Protein AF-A0A392RHK6-F1 (afdb_monomer_lite)

Secondary structure (DSSP, 8-state):
---EEEEEETTEEEEEEE-TTT--EEEEEEEPPP-

pLDDT: mean 89.7, std 11.15, range [51.41, 97.25]

Radius of gyration: 11.28 Å; chains: 1; boundin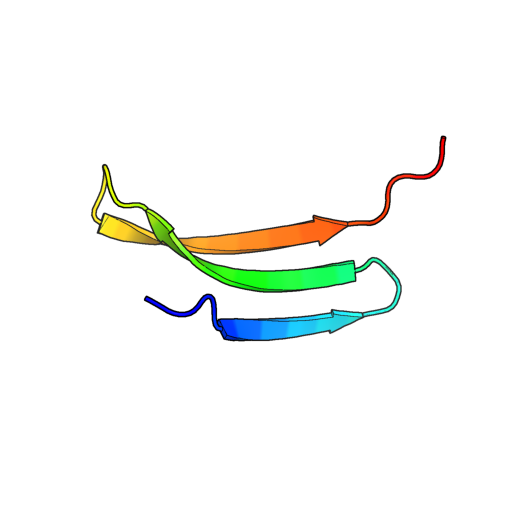g box: 33×15×24 Å

Foldseek 3Di:
DDFDFPDQDPFATKTWDADPVPRDIDIDGDGDDDD

Structure (mmCIF, N/CA/C/O backbone):
data_AF-A0A392RHK6-F1
#
_entry.id   AF-A0A392RHK6-F1
#
loop_
_atom_site.group_PDB
_atom_site.id
_atom_site.type_symbol
_atom_site.label_atom_id
_atom_site.label_alt_id
_atom_site.label_comp_id
_atom_site.label_asym_id
_atom_site.label_entity_id
_atom_site.label_seq_id
_atom_site.pdbx_PDB_ins_code
_atom_site.Cartn_x
_atom_site.Cartn_y
_atom_site.Cartn_z
_atom_site.occupancy
_atom_site.B_iso_or_equiv
_atom_site.auth_seq_id
_atom_site.auth_comp_id
_atom_site.auth_asym_id
_atom_site.auth_atom_id
_atom_site.pdbx_PDB_model_num
ATOM 1 N N . MET A 1 1 ? -8.444 -8.566 6.144 1.00 52.09 1 MET A N 1
ATOM 2 C CA . MET A 1 1 ? -8.870 -8.089 4.808 1.00 52.09 1 MET A CA 1
ATOM 3 C C . MET A 1 1 ? -7.633 -8.154 3.931 1.00 52.09 1 MET A C 1
ATOM 5 O O . MET A 1 1 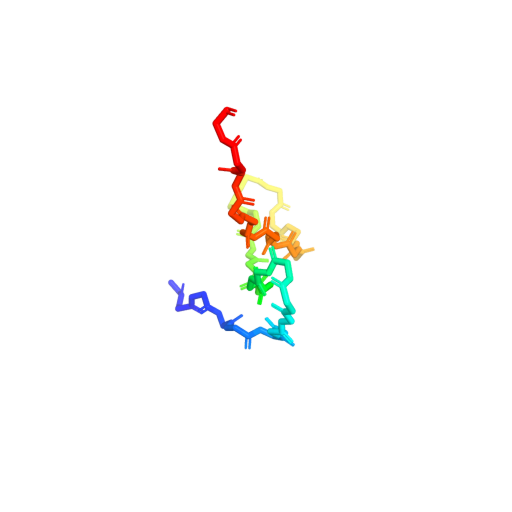? -6.608 -7.667 4.380 1.00 52.09 1 MET A O 1
ATOM 9 N N . ALA A 1 2 ? -7.665 -8.868 2.804 1.00 51.41 2 ALA A N 1
ATOM 10 C CA . ALA A 1 2 ? -6.454 -9.109 2.019 1.00 51.41 2 ALA A CA 1
ATOM 11 C C . ALA A 1 2 ? -5.901 -7.785 1.467 1.00 51.41 2 ALA A C 1
ATOM 13 O O . ALA A 1 2 ? -6.633 -7.036 0.817 1.00 51.41 2 ALA A O 1
ATOM 14 N N . GLU A 1 3 ? -4.632 -7.495 1.754 1.0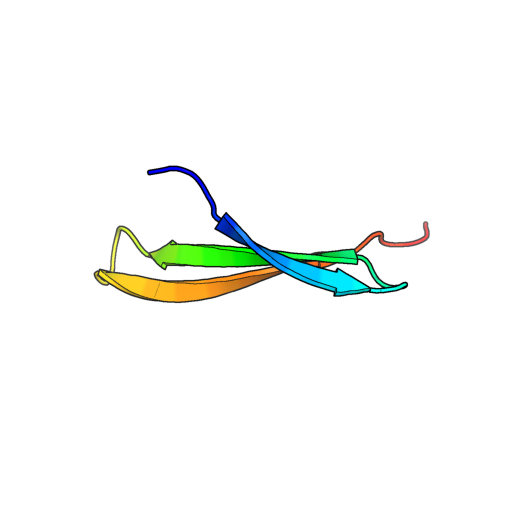0 65.81 3 GLU A N 1
ATOM 15 C CA . GLU A 1 3 ? -3.910 -6.347 1.209 1.00 65.81 3 GLU A CA 1
ATOM 16 C C . GLU A 1 3 ? -3.838 -6.510 -0.311 1.00 65.81 3 GLU A C 1
ATOM 18 O O . GLU A 1 3 ? -3.183 -7.415 -0.832 1.00 65.81 3 GLU A O 1
ATOM 23 N N . ARG A 1 4 ? -4.582 -5.683 -1.048 1.00 84.62 4 ARG A N 1
ATOM 24 C CA . ARG A 1 4 ? -4.628 -5.783 -2.507 1.00 84.62 4 ARG A CA 1
ATOM 25 C C . ARG A 1 4 ? -3.423 -5.044 -3.073 1.00 84.62 4 ARG A C 1
ATOM 27 O O . ARG A 1 4 ? -3.289 -3.844 -2.849 1.00 84.62 4 ARG A O 1
ATOM 34 N N . VAL A 1 5 ? -2.572 -5.737 -3.828 1.00 92.38 5 VAL A N 1
ATOM 35 C CA . VAL A 1 5 ? -1.534 -5.083 -4.639 1.00 92.38 5 VAL A CA 1
ATOM 36 C C . VAL A 1 5 ? -2.221 -4.188 -5.668 1.00 92.38 5 VAL A C 1
ATOM 38 O O . VAL A 1 5 ? -3.094 -4.644 -6.409 1.00 92.38 5 VAL A O 1
ATOM 41 N N . VAL A 1 6 ? -1.839 -2.913 -5.699 1.00 94.44 6 VAL A N 1
ATOM 42 C CA . VAL A 1 6 ? -2.387 -1.901 -6.620 1.00 94.44 6 VAL A CA 1
ATOM 43 C C . VAL A 1 6 ? -1.340 -1.341 -7.576 1.00 94.44 6 VAL A C 1
ATOM 45 O O . VAL A 1 6 ? -1.693 -0.670 -8.539 1.00 94.44 6 VAL A O 1
ATOM 48 N N . GLY A 1 7 ? -0.061 -1.641 -7.356 1.00 94.62 7 GLY A N 1
ATOM 49 C CA . GLY A 1 7 ? 1.003 -1.260 -8.273 1.00 94.62 7 GLY A CA 1
ATOM 50 C C . GLY A 1 7 ? 2.282 -2.049 -8.037 1.00 94.62 7 GLY A C 1
ATOM 51 O O . GLY A 1 7 ? 2.585 -2.446 -6.913 1.00 94.62 7 GLY A O 1
ATOM 52 N N . HIS A 1 8 ? 3.044 -2.249 -9.106 1.00 94.38 8 HIS A N 1
ATOM 53 C CA . HIS A 1 8 ? 4.379 -2.832 -9.078 1.00 94.38 8 HIS A CA 1
ATOM 54 C C . HIS A 1 8 ? 5.297 -2.013 -9.987 1.00 94.38 8 HIS A C 1
ATOM 56 O O . HIS A 1 8 ? 4.873 -1.5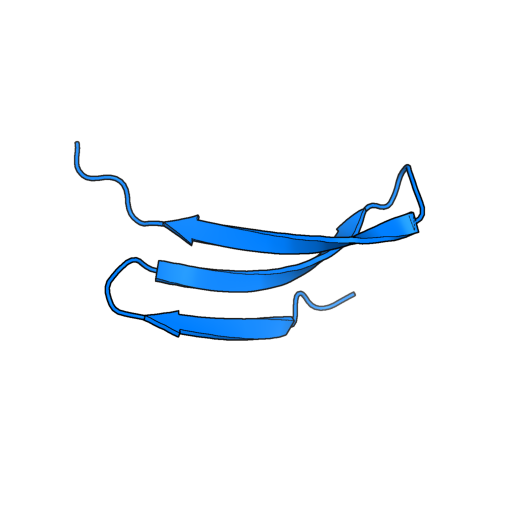64 -11.052 1.00 94.38 8 HIS A O 1
ATOM 62 N N . GLY A 1 9 ? 6.543 -1.816 -9.572 1.00 93.06 9 GLY A N 1
ATOM 63 C CA . GLY A 1 9 ? 7.561 -1.134 -10.361 1.00 93.06 9 GLY A CA 1
ATOM 64 C C . GLY A 1 9 ? 8.963 -1.517 -9.903 1.00 93.06 9 GLY A C 1
ATOM 65 O O . GLY A 1 9 ? 9.128 -2.234 -8.921 1.00 93.06 9 GLY A O 1
ATOM 66 N N . SER A 1 10 ? 9.982 -1.002 -10.590 1.00 92.81 10 SER A N 1
ATOM 67 C CA . SER A 1 10 ? 11.396 -1.308 -10.313 1.00 92.81 10 SER A CA 1
ATOM 68 C C . SER A 1 10 ? 11.816 -1.079 -8.855 1.00 92.81 10 SER A C 1
ATOM 70 O O . SER A 1 10 ? 12.674 -1.787 -8.348 1.00 92.81 10 SER A O 1
ATOM 72 N N . PHE A 1 11 ? 11.192 -0.119 -8.169 1.00 86.94 11 PHE A N 1
ATOM 73 C CA . PHE A 1 11 ? 11.499 0.233 -6.781 1.00 86.94 11 PHE A CA 1
ATOM 74 C C . PHE A 1 11 ? 10.709 -0.570 -5.730 1.00 86.94 11 PHE A C 1
ATOM 76 O O . PHE A 1 11 ? 10.963 -0.399 -4.538 1.00 86.94 11 PHE A O 1
ATOM 83 N N . GLY A 1 12 ? 9.733 -1.400 -6.126 1.00 93.56 12 GLY A N 1
ATOM 84 C CA . GLY A 1 12 ? 8.954 -2.232 -5.202 1.00 93.56 12 GLY A CA 1
ATOM 85 C C . GLY A 1 12 ? 7.456 -2.349 -5.514 1.00 93.56 12 GLY A C 1
ATOM 86 O O . GLY A 1 12 ? 7.017 -2.210 -6.657 1.00 93.56 12 GLY A O 1
ATOM 87 N N . VAL A 1 13 ? 6.660 -2.626 -4.476 1.00 95.44 13 VAL A N 1
ATOM 88 C CA . VAL A 1 13 ? 5.225 -2.966 -4.570 1.00 95.44 13 VAL A CA 1
ATOM 89 C C . VAL A 1 13 ? 4.387 -1.971 -3.764 1.00 95.44 13 VAL A C 1
ATOM 91 O O . VAL A 1 13 ? 4.751 -1.611 -2.645 1.00 95.44 13 VAL A O 1
ATOM 94 N N . VAL A 1 14 ? 3.248 -1.547 -4.311 1.00 95.94 14 VAL A N 1
ATOM 95 C CA . VAL A 1 14 ? 2.258 -0.708 -3.623 1.00 95.94 14 VAL A CA 1
ATOM 96 C C . VAL A 1 14 ? 1.021 -1.535 -3.289 1.00 95.94 14 VAL A C 1
ATOM 98 O O . VAL A 1 14 ? 0.459 -2.205 -4.158 1.00 95.94 14 VAL A O 1
ATOM 101 N N . PHE A 1 15 ? 0.571 -1.439 -2.043 1.00 95.56 15 PHE A N 1
ATOM 102 C CA . PHE A 1 15 ? -0.615 -2.108 -1.521 1.00 95.56 15 PHE A CA 1
ATOM 103 C C . PHE A 1 15 ? -1.683 -1.089 -1.131 1.00 95.56 15 PHE A C 1
ATOM 105 O O . PHE A 1 15 ? -1.366 -0.012 -0.631 1.00 95.56 15 PHE A O 1
ATOM 112 N N . HIS A 1 16 ? -2.946 -1.448 -1.331 1.00 93.81 16 HIS A N 1
ATOM 113 C CA . HIS A 1 16 ? -4.097 -0.750 -0.770 1.00 93.81 16 HIS A CA 1
ATOM 114 C C . HIS A 1 16 ? -4.452 -1.356 0.592 1.00 93.81 16 HIS A C 1
ATOM 116 O O . HIS A 1 16 ? -4.672 -2.570 0.694 1.00 93.81 16 HIS A O 1
ATOM 122 N N . ALA A 1 17 ? -4.575 -0.502 1.607 1.00 94.19 17 ALA A N 1
ATOM 123 C CA . ALA A 1 17 ? -4.916 -0.887 2.970 1.00 94.19 17 ALA A CA 1
ATOM 124 C C . ALA A 1 17 ? -5.892 0.109 3.616 1.00 94.19 17 ALA A C 1
ATOM 126 O O . ALA A 1 17 ? -6.096 1.221 3.130 1.00 94.19 17 ALA A O 1
ATOM 127 N N . LYS A 1 18 ? -6.491 -0.303 4.737 1.00 94.25 18 LYS A N 1
ATOM 128 C CA . LYS A 1 18 ? -7.315 0.550 5.599 1.00 94.25 18 LYS A CA 1
ATOM 129 C C . LYS A 1 18 ? -6.623 0.698 6.951 1.00 94.25 18 LYS A C 1
ATOM 131 O O . LYS A 1 18 ? -6.293 -0.313 7.569 1.00 94.25 18 LYS A O 1
ATOM 136 N N . CYS A 1 19 ? -6.435 1.929 7.414 1.00 93.94 19 CYS A N 1
ATOM 137 C CA . CYS A 1 19 ? -6.002 2.208 8.777 1.00 93.94 19 CYS A CA 1
ATOM 138 C C . CYS A 1 19 ? -7.109 1.772 9.745 1.00 93.94 19 CYS A C 1
ATOM 140 O O . CYS A 1 19 ? -8.244 2.230 9.630 1.00 93.94 19 CYS A O 1
ATOM 142 N N . LEU A 1 20 ? -6.819 0.856 10.672 1.00 92.69 20 LEU A N 1
ATOM 143 C CA . LEU A 1 20 ? -7.842 0.326 11.584 1.00 92.69 20 LEU A CA 1
ATOM 144 C C . LEU A 1 20 ? -8.226 1.319 12.686 1.00 92.69 20 LEU A C 1
ATOM 146 O O . LEU A 1 20 ? -9.349 1.272 13.174 1.00 92.69 20 LEU A O 1
ATOM 150 N N . GLU A 1 21 ? -7.314 2.221 13.038 1.00 96.44 21 GLU A N 1
ATOM 151 C CA . GLU A 1 21 ? -7.517 3.235 14.074 1.00 96.44 21 GLU A CA 1
ATOM 152 C C . GLU A 1 21 ? -8.413 4.372 13.571 1.00 96.44 21 GLU A C 1
ATOM 154 O O . GLU A 1 21 ? -9.355 4.765 14.253 1.00 96.44 21 GLU A O 1
ATOM 159 N N . THR A 1 22 ? -8.154 4.875 12.358 1.00 96.81 22 THR A N 1
ATOM 160 C CA . THR A 1 22 ? -8.875 6.031 11.791 1.00 96.81 22 THR A CA 1
ATOM 161 C C . THR A 1 22 ? -9.957 5.640 10.787 1.00 96.81 22 THR A C 1
ATOM 163 O O . THR A 1 22 ? -10.851 6.423 10.479 1.00 96.81 22 THR A O 1
ATOM 166 N N . GLY A 1 23 ? -9.896 4.422 10.252 1.00 94.69 23 GLY A N 1
ATOM 167 C CA . GLY A 1 23 ? -10.769 3.960 9.179 1.00 94.69 23 GLY A CA 1
ATOM 168 C C . GLY A 1 23 ? -10.390 4.474 7.786 1.00 94.69 23 GLY A C 1
ATOM 169 O O . GLY A 1 23 ? -11.080 4.145 6.819 1.00 94.69 23 GLY A O 1
ATOM 170 N N . GLU A 1 24 ? -9.317 5.248 7.655 1.00 97.25 24 GLU A N 1
ATOM 171 C CA . GLU A 1 24 ? -8.917 5.847 6.383 1.00 97.25 24 GLU A CA 1
ATOM 172 C C . GLU A 1 24 ? -8.316 4.825 5.419 1.00 97.25 24 GLU A C 1
ATOM 174 O O . GLU A 1 24 ? -7.675 3.852 5.816 1.00 97.25 24 GLU A O 1
ATOM 179 N N . THR A 1 25 ? -8.509 5.062 4.122 1.00 94.50 25 THR A N 1
ATOM 180 C CA . THR A 1 25 ? -7.857 4.270 3.074 1.00 94.50 25 THR A CA 1
ATOM 181 C C . THR A 1 25 ? -6.475 4.841 2.795 1.00 94.50 25 THR A C 1
ATOM 183 O O . THR A 1 25 ? -6.340 6.033 2.532 1.00 94.50 25 THR A O 1
ATOM 186 N N . VAL A 1 26 ? -5.455 3.987 2.827 1.00 95.12 26 VAL A N 1
ATOM 187 C CA . VAL A 1 26 ? -4.049 4.368 2.656 1.00 95.12 26 VAL A CA 1
ATOM 188 C C . VAL A 1 26 ? -3.354 3.471 1.633 1.00 95.12 26 VAL A C 1
ATOM 190 O O . VAL A 1 26 ? -3.772 2.337 1.379 1.00 95.12 26 VAL A O 1
ATOM 193 N N . ALA A 1 27 ? -2.266 3.978 1.053 1.00 95.75 27 ALA A N 1
ATOM 194 C CA . ALA A 1 27 ? -1.367 3.206 0.205 1.00 95.75 27 ALA A CA 1
ATOM 195 C C . ALA A 1 27 ? -0.066 2.901 0.957 1.00 95.75 27 ALA A C 1
ATOM 197 O O . ALA A 1 27 ? 0.569 3.806 1.496 1.00 95.75 27 ALA A O 1
ATOM 198 N N . ILE A 1 28 ? 0.356 1.637 0.958 1.00 94.88 28 ILE A N 1
ATOM 199 C CA . ILE A 1 28 ? 1.614 1.196 1.572 1.00 94.88 28 ILE A CA 1
ATOM 200 C C . ILE A 1 28 ? 2.602 0.881 0.453 1.00 94.88 28 ILE A C 1
ATOM 202 O O . ILE A 1 28 ? 2.379 -0.042 -0.331 1.00 94.88 28 ILE A O 1
ATOM 206 N N . LYS A 1 29 ? 3.701 1.638 0.368 1.00 94.88 29 LYS A N 1
ATOM 207 C CA . LYS A 1 29 ? 4.772 1.398 -0.608 1.00 94.88 29 LYS A CA 1
ATOM 208 C C . LYS A 1 29 ? 5.895 0.589 0.041 1.00 94.88 29 LYS A C 1
ATOM 210 O O . LYS A 1 29 ? 6.706 1.132 0.786 1.00 94.88 29 LYS A O 1
ATOM 215 N N . LYS A 1 30 ? 5.954 -0.705 -0.267 1.00 94.25 30 LYS A N 1
ATOM 216 C CA . LYS A 1 30 ? 7.052 -1.592 0.128 1.00 94.25 30 LYS A CA 1
ATOM 217 C C . LYS A 1 30 ? 8.197 -1.428 -0.865 1.00 94.25 30 LYS A C 1
ATOM 219 O O . LYS A 1 30 ? 8.072 -1.856 -2.012 1.00 94.25 30 LYS A O 1
ATOM 224 N N . VAL A 1 31 ? 9.293 -0.819 -0.423 1.00 93.69 31 VAL A N 1
ATOM 225 C CA . VAL A 1 31 ? 10.520 -0.652 -1.216 1.00 93.69 31 VAL A CA 1
ATOM 226 C C . VAL A 1 31 ? 11.609 -1.606 -0.740 1.00 93.69 31 VAL A C 1
ATOM 228 O O . VAL A 1 31 ? 11.665 -1.939 0.445 1.00 93.69 31 VAL A O 1
ATOM 231 N N . LEU A 1 32 ? 12.461 -2.055 -1.662 1.00 88.69 32 LEU A N 1
ATOM 232 C CA . LEU A 1 32 ? 13.726 -2.684 -1.293 1.00 88.69 32 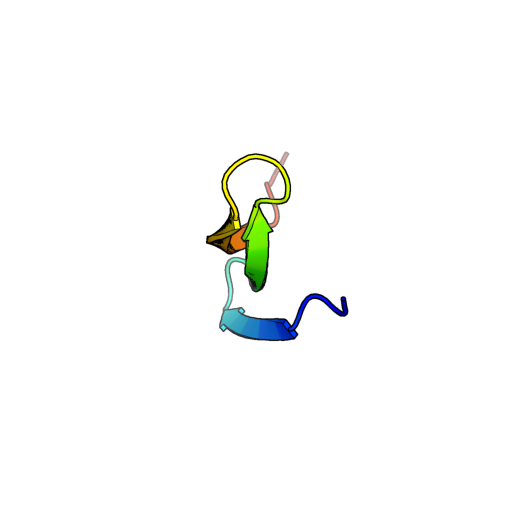LEU A CA 1
ATOM 233 C C . LEU A 1 32 ? 14.690 -1.552 -0.923 1.00 88.69 32 LEU A C 1
ATOM 235 O O . LEU A 1 32 ? 14.909 -0.659 -1.739 1.00 88.69 32 LEU A O 1
ATOM 239 N N . GLN A 1 33 ? 15.217 -1.551 0.298 1.00 89.62 33 GLN A N 1
ATOM 240 C CA . GLN A 1 33 ? 16.332 -0.673 0.634 1.00 89.62 33 GLN A CA 1
ATOM 241 C C . GLN A 1 33 ? 17.635 -1.428 0.395 1.00 89.62 33 GLN A C 1
ATOM 243 O O . GLN A 1 33 ? 17.824 -2.516 0.944 1.00 89.62 33 GLN A O 1
ATOM 248 N N . ASP A 1 34 ? 18.514 -0.838 -0.412 1.00 85.06 34 ASP A N 1
ATOM 249 C CA . ASP A 1 34 ? 19.921 -1.220 -0.436 1.00 85.06 34 ASP A CA 1
ATOM 250 C C . ASP A 1 34 ? 20.567 -0.936 0.930 1.00 85.06 34 ASP A C 1
ATOM 252 O O . ASP A 1 34 ? 20.079 -0.108 1.708 1.00 85.06 34 ASP A O 1
ATOM 256 N N . LYS A 1 35 ? 21.621 -1.695 1.231 1.00 76.00 35 LYS A N 1
ATOM 257 C CA . LYS A 1 35 ? 22.280 -1.726 2.540 1.00 76.00 35 LYS A CA 1
ATOM 258 C C . LYS A 1 35 ? 23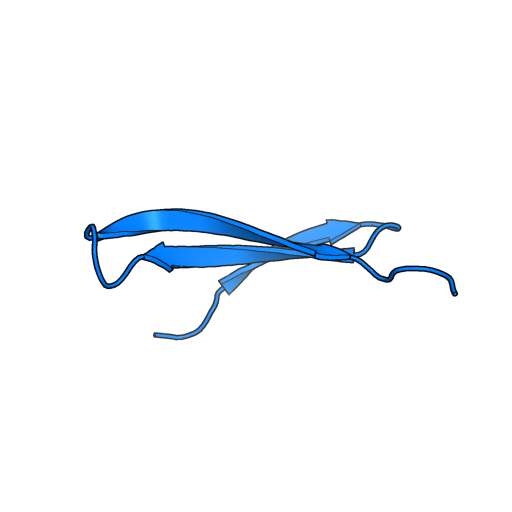.215 -0.542 2.761 1.00 76.00 35 LYS A C 1
ATOM 260 O O . LYS A 1 35 ? 23.907 -0.158 1.794 1.00 76.00 35 LYS A O 1
#

Sequence (35 aa):
MAERVVGHGSFGVVFHAKCLETGETVAIKKVLQDK

InterPro domains:
  IPR000719 Protein kinase domain [PS50011] (1-35)
  IPR011009 Protein kinase-like domain superfamily [SSF56112] (3-34)
  IPR017441 Protein kinase, ATP binding site [PS00107] (6-30)
  IPR050591 Glycogen Synthase Kinase-3 [PTHR24057] (1-35)

Organism: NCBI:txid97028